Protein AF-A0A812SJ68-F1 (afdb_monomer_lite)

Foldseek 3Di:
DDPPPPQFAWDWDFLQRDDAQFWFADPNFIKGWHDKDQDDDDPPSPQKIKTWIAGQQQRDIDIDIDHRRHITGTTDWDKDKWFFADADPFWTWTADPVRDIDIDGLSNCPPVSVVDDGGFIWIFTDTPNDTRHIGGDPVSVVVVVVVVVVVVVVVVVVVVVVVVVVVVVVVVVVVVVVD

Sequence (179 aa):
MALGLRHFSSLRVASCDLQRGSVFLQKGIYCEVRSSKPAGHGRSADGAYEIRYRELRTRKAREMKMKETETLQVVECERVSMPVMYKDDTRLVLADSDYNEVEVAMEQLGEAGEVLQCGHTVSVLYHEGNLVKVVPPPQIADQLQQDFRKQRRAKLASRQKERKELREKRAHMAEEKGG

pLDDT: mean 88.62, std 12.07, range [34.38, 97.12]

Secondary structure (DSSP, 8-state):
---------EEEEESSS--TT-EEEETTEEEEEEEEEESSSGGG--SEEEEEEEETTT--EEEEEEETT-EEEEEPPEEEEEEEEEE-SSEEEEE-TT--EEEEEHHHHTHHHHH--TT-EEEEEEETTEEEEEE--HHHHHHHHHHHHHHHHHHHHHHHHHHHHHHHHHHHHHHTTT-

Structure (mmCIF, N/CA/C/O backbone):
data_AF-A0A812SJ68-F1
#
_entry.id   AF-A0A812SJ68-F1
#
loop_
_atom_site.group_PDB
_a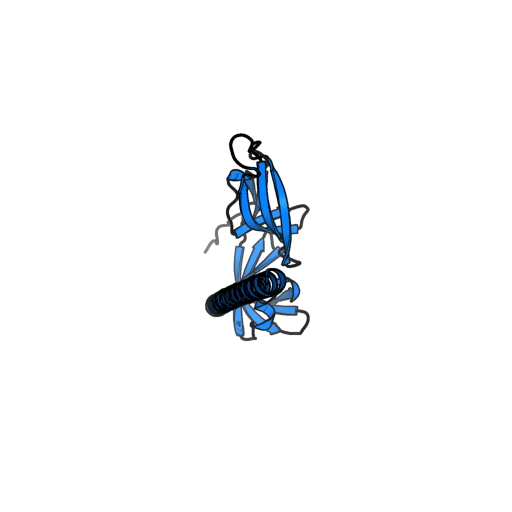tom_site.id
_atom_site.type_symbol
_atom_site.label_atom_id
_atom_site.label_alt_id
_atom_site.label_comp_id
_atom_site.label_asym_id
_atom_site.label_entity_id
_atom_site.label_seq_id
_atom_site.pdbx_PDB_ins_code
_atom_site.Cartn_x
_atom_site.Cartn_y
_atom_site.Cartn_z
_atom_site.occupancy
_atom_site.B_iso_or_equiv
_atom_site.auth_seq_id
_atom_site.auth_comp_id
_atom_site.auth_asym_id
_atom_site.auth_atom_id
_atom_site.pdbx_PDB_model_num
ATOM 1 N N . MET A 1 1 ? -10.066 -8.392 32.897 1.00 34.38 1 MET A N 1
ATOM 2 C CA . MET A 1 1 ? -8.707 -8.571 32.343 1.00 34.38 1 MET A CA 1
ATOM 3 C C . MET A 1 1 ? -8.285 -7.246 31.737 1.00 34.38 1 MET A C 1
ATOM 5 O O . MET A 1 1 ? -8.983 -6.767 30.856 1.00 34.38 1 MET A O 1
ATOM 9 N N . ALA A 1 2 ? -7.240 -6.606 32.261 1.00 38.19 2 ALA A N 1
ATOM 10 C CA . ALA A 1 2 ? -6.780 -5.313 31.761 1.00 38.19 2 ALA A CA 1
ATOM 11 C C . ALA A 1 2 ? -6.046 -5.516 30.427 1.00 38.19 2 ALA A C 1
ATOM 13 O O . ALA A 1 2 ? -4.917 -6.004 30.404 1.00 38.19 2 ALA A O 1
ATOM 14 N N . LEU A 1 3 ? -6.704 -5.178 29.315 1.00 44.47 3 LEU A N 1
ATOM 15 C CA . LEU A 1 3 ? -6.041 -4.955 28.033 1.00 44.47 3 LEU A CA 1
ATOM 16 C C . LEU A 1 3 ? -5.093 -3.772 28.240 1.00 44.47 3 LEU A C 1
ATOM 18 O O . LEU A 1 3 ? -5.531 -2.628 28.328 1.00 44.47 3 LEU A O 1
ATOM 22 N N . GLY A 1 4 ? -3.804 -4.059 28.433 1.00 42.88 4 GLY A N 1
ATOM 23 C CA . GLY A 1 4 ? -2.791 -3.021 28.579 1.00 42.88 4 GLY A CA 1
ATOM 24 C C . GLY A 1 4 ? -2.878 -2.069 27.391 1.00 42.88 4 GLY A C 1
ATOM 25 O O . GLY A 1 4 ? -2.802 -2.524 26.249 1.00 42.88 4 GLY A O 1
ATOM 26 N N . LEU A 1 5 ? -3.063 -0.773 27.666 1.00 41.84 5 LEU A N 1
ATOM 27 C CA . LEU A 1 5 ? -3.025 0.283 26.661 1.00 41.84 5 LEU A CA 1
ATOM 28 C C . LEU A 1 5 ? -1.649 0.266 25.991 1.00 41.84 5 LEU A C 1
ATOM 30 O O . LEU A 1 5 ? -0.699 0.901 26.456 1.00 41.84 5 LEU A O 1
ATOM 34 N N . ARG A 1 6 ? -1.533 -0.476 24.890 1.00 46.25 6 ARG A N 1
ATOM 35 C CA . ARG A 1 6 ? -0.440 -0.294 23.945 1.00 46.25 6 ARG A CA 1
ATOM 36 C C . ARG A 1 6 ? -0.715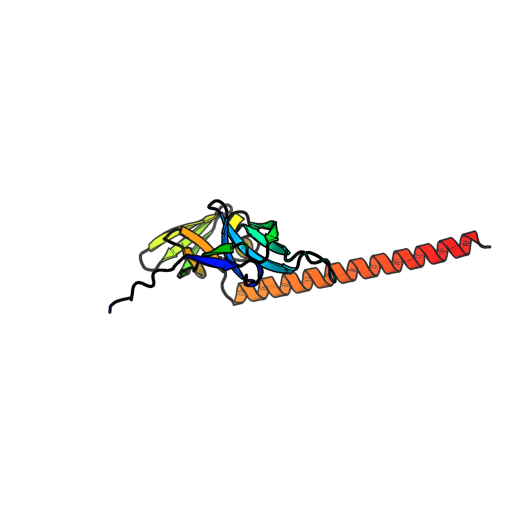 1.059 23.311 1.00 46.25 6 ARG A C 1
ATOM 38 O O . ARG A 1 6 ? -1.610 1.186 22.483 1.00 46.25 6 ARG A O 1
ATOM 45 N N . HIS A 1 7 ? -0.010 2.083 23.775 1.00 48.06 7 HIS A N 1
ATOM 46 C CA . HIS A 1 7 ? 0.016 3.363 23.090 1.00 48.06 7 HIS A CA 1
ATOM 47 C C . HIS A 1 7 ? 0.732 3.098 21.768 1.00 48.06 7 HIS A C 1
ATOM 49 O O . HIS A 1 7 ? 1.960 3.069 21.728 1.00 48.06 7 HIS A O 1
ATOM 55 N N . PHE A 1 8 ? -0.036 2.781 20.724 1.00 58.81 8 PHE A N 1
ATOM 56 C CA . PHE A 1 8 ? 0.486 2.669 19.371 1.00 58.81 8 PHE A CA 1
ATOM 57 C C . PHE A 1 8 ? 1.077 4.029 19.030 1.00 58.81 8 PHE A C 1
ATOM 59 O O . PHE A 1 8 ? 0.367 5.026 18.931 1.00 58.81 8 PHE A O 1
ATOM 66 N N . SER A 1 9 ? 2.403 4.070 19.005 1.00 72.69 9 SER A N 1
ATOM 67 C CA . SER A 1 9 ? 3.158 5.309 18.935 1.00 72.69 9 SER A CA 1
ATOM 68 C C . SER A 1 9 ? 3.671 5.510 17.522 1.00 72.69 9 SER A C 1
ATOM 70 O O . SER A 1 9 ? 4.010 4.563 16.811 1.00 72.69 9 SER A O 1
ATOM 72 N N . SER A 1 10 ? 3.739 6.766 17.103 1.00 82.88 10 SER A N 1
ATOM 73 C CA . SER A 1 10 ? 4.478 7.119 15.905 1.00 82.88 10 SER A CA 1
ATOM 74 C C . SER A 1 10 ? 5.966 7.251 16.241 1.00 82.88 10 SER A C 1
ATOM 76 O O . SER A 1 10 ? 6.329 8.016 17.138 1.00 82.88 10 SER A O 1
ATOM 78 N N . LEU A 1 11 ? 6.827 6.560 15.503 1.00 89.12 11 LEU A N 1
ATOM 79 C CA . LEU A 1 11 ? 8.277 6.588 15.663 1.00 89.12 11 LEU A CA 1
ATOM 80 C C . LEU A 1 11 ? 8.914 7.402 14.537 1.00 89.12 11 LEU A C 1
ATOM 82 O O . LEU A 1 11 ? 8.518 7.309 13.376 1.00 89.12 11 LEU A O 1
ATOM 86 N N . ARG A 1 12 ? 9.936 8.196 14.864 1.00 91.56 12 ARG A N 1
ATOM 87 C CA . ARG A 1 12 ? 10.765 8.849 13.844 1.00 91.56 12 ARG A CA 1
ATOM 88 C C . ARG A 1 12 ? 11.861 7.890 13.411 1.00 91.56 12 ARG A C 1
ATOM 90 O O . ARG A 1 12 ? 12.711 7.531 14.218 1.00 91.56 12 ARG A O 1
ATOM 97 N N . VAL A 1 13 ? 11.839 7.497 12.144 1.00 92.56 13 VAL A N 1
ATOM 98 C CA . VAL A 1 13 ? 12.798 6.553 11.560 1.00 92.56 13 VAL A CA 1
ATOM 99 C C . VAL A 1 13 ? 13.577 7.265 10.466 1.00 92.56 13 VAL A C 1
ATOM 101 O O . VAL A 1 13 ? 12.984 7.973 9.650 1.00 92.56 13 VAL A O 1
ATOM 104 N N . ALA A 1 14 ? 14.899 7.109 10.466 1.00 92.44 14 ALA A N 1
ATOM 105 C CA . ALA A 1 14 ? 15.767 7.669 9.438 1.00 92.44 14 ALA A CA 1
ATOM 106 C C . ALA A 1 14 ? 15.515 7.012 8.073 1.00 92.44 14 ALA A C 1
ATOM 108 O O . ALA A 1 14 ? 15.051 5.875 7.977 1.00 92.44 14 ALA A O 1
ATOM 109 N N . SER A 1 15 ? 15.832 7.726 6.996 1.00 89.12 15 SER A N 1
ATOM 110 C CA . SER A 1 15 ? 15.562 7.264 5.629 1.00 89.12 15 SER A CA 1
ATOM 111 C C . SER A 1 15 ? 16.334 5.989 5.259 1.00 89.12 15 SER A C 1
ATOM 113 O O . SER A 1 15 ? 15.837 5.175 4.474 1.00 89.12 15 SER A O 1
ATOM 115 N N . CYS A 1 16 ? 17.519 5.790 5.846 1.00 89.06 16 CYS A N 1
ATOM 116 C CA . CYS A 1 16 ? 18.318 4.570 5.701 1.00 89.06 16 CYS A CA 1
ATOM 117 C C . CYS A 1 16 ? 17.700 3.347 6.396 1.00 89.06 16 CYS A C 1
ATOM 119 O O . CYS A 1 16 ? 17.762 2.246 5.852 1.00 89.06 16 CYS A O 1
ATOM 121 N N . ASP A 1 17 ? 17.046 3.542 7.542 1.00 91.56 17 ASP A N 1
ATOM 122 C CA . ASP A 1 17 ? 16.466 2.468 8.363 1.00 91.56 17 ASP A CA 1
ATOM 123 C C . ASP A 1 17 ? 15.030 2.103 7.953 1.00 91.56 17 ASP A C 1
ATOM 125 O O . ASP A 1 17 ? 14.381 1.236 8.546 1.00 91.56 17 ASP A O 1
ATOM 129 N N . LEU A 1 18 ? 14.504 2.765 6.923 1.00 93.38 18 LEU A N 1
ATOM 130 C CA . LEU A 1 18 ? 13.131 2.603 6.479 1.00 93.38 18 LEU A CA 1
ATOM 131 C C . LEU A 1 18 ? 12.898 1.219 5.852 1.00 93.38 18 LEU A C 1
ATOM 133 O O . LEU A 1 18 ? 13.371 0.908 4.754 1.00 93.38 18 LEU A O 1
ATOM 137 N N . GLN A 1 19 ? 12.092 0.395 6.520 1.00 92.94 19 GLN A N 1
ATOM 138 C CA . GLN A 1 19 ? 11.788 -0.954 6.055 1.00 92.94 19 GLN A CA 1
ATOM 139 C C . GLN A 1 19 ? 10.643 -0.984 5.038 1.00 92.94 19 GLN A C 1
ATOM 141 O O . GLN A 1 19 ? 9.709 -0.180 5.041 1.00 92.94 19 GLN A O 1
ATOM 146 N N . ARG A 1 20 ? 10.691 -1.972 4.139 1.00 95.62 20 ARG A N 1
ATOM 147 C CA . ARG A 1 20 ? 9.590 -2.240 3.211 1.00 95.62 20 ARG A CA 1
ATOM 148 C C . ARG A 1 20 ? 8.359 -2.705 3.990 1.00 95.62 20 ARG A C 1
ATOM 150 O O . ARG A 1 20 ? 8.441 -3.643 4.770 1.00 95.62 20 ARG A O 1
ATOM 157 N N . GLY A 1 21 ? 7.204 -2.129 3.673 1.00 93.81 21 GLY A N 1
ATOM 158 C CA . GLY A 1 21 ? 5.933 -2.444 4.325 1.00 93.81 21 GLY A CA 1
ATOM 159 C C . GLY A 1 21 ? 5.632 -1.571 5.541 1.00 93.81 21 GLY A C 1
ATOM 160 O O . GLY A 1 21 ? 4.478 -1.543 5.961 1.00 93.81 21 GLY A O 1
ATOM 161 N N . SER A 1 22 ? 6.611 -0.814 6.052 1.00 94.62 22 SER A N 1
ATOM 162 C CA . SER A 1 22 ? 6.359 0.215 7.059 1.00 94.62 22 SER A CA 1
ATOM 163 C C . SER A 1 22 ? 5.349 1.232 6.530 1.00 94.62 22 SER A C 1
ATOM 165 O O . SER A 1 22 ? 5.393 1.621 5.355 1.00 94.62 22 SER A O 1
ATOM 167 N N . VAL A 1 23 ? 4.433 1.652 7.399 1.00 95.81 23 VAL A N 1
ATOM 168 C CA . VAL A 1 23 ? 3.488 2.729 7.114 1.00 95.81 23 VAL A CA 1
ATOM 169 C C . VAL A 1 23 ? 4.027 3.999 7.748 1.00 95.81 23 VAL A C 1
ATOM 171 O O . VAL A 1 23 ? 4.459 3.979 8.892 1.00 95.81 23 VAL A O 1
ATOM 174 N N . PHE A 1 24 ? 4.025 5.099 7.012 1.00 95.44 24 PHE A N 1
ATOM 175 C CA . PHE A 1 24 ? 4.433 6.403 7.516 1.00 95.44 24 PHE A CA 1
ATOM 176 C C . PHE A 1 24 ? 3.409 7.465 7.141 1.00 95.44 24 PHE A C 1
ATOM 178 O O . PHE A 1 24 ? 2.640 7.300 6.189 1.00 95.44 24 PHE A O 1
ATOM 185 N N . LEU A 1 25 ? 3.400 8.556 7.898 1.00 93.69 25 LEU A N 1
ATOM 186 C CA . LEU A 1 25 ? 2.528 9.694 7.662 1.00 93.69 25 LEU A CA 1
ATOM 187 C C . LEU A 1 25 ? 3.290 10.786 6.907 1.00 93.69 25 LEU A C 1
ATOM 189 O O . LEU A 1 25 ? 4.349 11.240 7.340 1.00 93.69 25 LEU A O 1
ATOM 193 N N . GLN A 1 26 ? 2.740 11.240 5.782 1.00 90.50 26 GLN A N 1
ATOM 194 C CA . GLN A 1 26 ? 3.299 12.343 5.006 1.00 90.50 26 GLN A CA 1
ATOM 195 C C . GLN A 1 26 ? 2.208 13.362 4.695 1.00 90.50 26 GLN A C 1
ATOM 197 O O . GLN A 1 26 ? 1.272 13.069 3.958 1.00 90.50 26 GLN A O 1
ATOM 2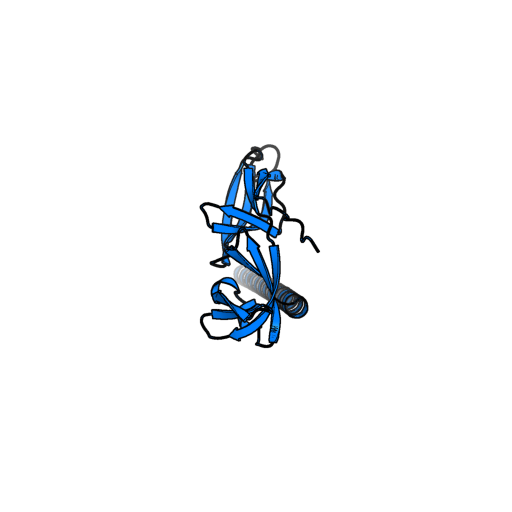02 N N . LYS A 1 27 ? 2.326 14.574 5.256 1.00 89.44 27 LYS A N 1
ATOM 203 C CA . LYS A 1 27 ? 1.329 15.655 5.096 1.00 89.44 27 LYS A CA 1
ATOM 204 C C . LYS A 1 27 ? -0.106 15.196 5.429 1.00 89.44 27 LYS A C 1
ATOM 206 O O . LYS A 1 27 ? -1.046 15.541 4.722 1.00 89.44 27 LYS A O 1
ATOM 211 N N . GLY A 1 28 ? -0.256 14.369 6.468 1.00 89.56 28 GLY A N 1
ATOM 212 C CA . GLY A 1 28 ? -1.547 13.806 6.887 1.00 89.56 28 GLY A CA 1
ATOM 213 C C . GLY A 1 28 ? -2.058 12.636 6.038 1.00 89.56 28 GLY A C 1
ATOM 214 O O . GLY A 1 28 ? -3.160 12.154 6.272 1.00 89.56 28 GLY A O 1
ATOM 215 N N . ILE A 1 29 ? -1.283 12.155 5.062 1.00 93.75 29 ILE A N 1
ATOM 216 C CA . ILE A 1 29 ? -1.647 11.012 4.218 1.00 93.75 29 ILE A CA 1
ATOM 217 C C . ILE A 1 29 ? -0.832 9.794 4.647 1.00 93.75 29 ILE A C 1
ATOM 219 O O . ILE A 1 29 ? 0.396 9.859 4.729 1.00 93.75 29 ILE A O 1
ATOM 223 N N . TYR A 1 30 ? -1.512 8.673 4.890 1.00 96.00 30 TYR A N 1
ATOM 224 C CA . TYR A 1 30 ? -0.853 7.399 5.163 1.00 96.00 30 TYR A CA 1
ATOM 225 C C . TYR A 1 30 ? -0.237 6.809 3.889 1.00 96.00 30 TYR A C 1
ATOM 227 O O . TYR A 1 30 ? -0.909 6.630 2.865 1.00 96.00 30 TYR A O 1
ATOM 235 N N . CYS A 1 31 ? 1.040 6.455 3.979 1.00 96.50 31 CYS A N 1
ATOM 236 C CA . CYS A 1 31 ? 1.850 5.936 2.888 1.00 96.50 31 CYS A CA 1
ATOM 237 C C . CYS A 1 31 ? 2.533 4.630 3.303 1.00 96.50 31 CYS A C 1
ATOM 239 O O . CYS A 1 31 ? 3.040 4.512 4.410 1.00 96.50 31 CYS A O 1
ATOM 241 N N . GLU A 1 32 ? 2.585 3.649 2.405 1.00 96.44 32 GLU A N 1
ATOM 242 C CA . GLU A 1 32 ? 3.277 2.373 2.624 1.00 96.44 32 GLU A CA 1
ATOM 243 C C . GLU A 1 32 ? 4.558 2.304 1.792 1.00 96.44 32 GLU A C 1
ATOM 245 O O . GLU A 1 32 ? 4.535 2.464 0.566 1.00 96.44 32 GLU A O 1
ATOM 250 N N . VAL A 1 33 ? 5.674 1.989 2.446 1.00 97.12 33 VAL A N 1
ATOM 251 C CA . VAL A 1 33 ? 6.986 1.862 1.806 1.00 97.12 33 VAL A CA 1
ATOM 252 C C . VAL A 1 33 ? 7.032 0.624 0.915 1.00 97.12 33 VAL A C 1
ATOM 254 O O . VAL A 1 33 ? 6.766 -0.500 1.346 1.00 97.12 33 VAL A O 1
ATOM 257 N N . ARG A 1 34 ? 7.422 0.804 -0.348 1.00 96.31 34 ARG A N 1
ATOM 258 C CA . ARG A 1 34 ? 7.596 -0.285 -1.325 1.00 96.31 34 ARG A CA 1
ATOM 259 C C . ARG A 1 34 ? 9.057 -0.662 -1.507 1.00 96.31 34 ARG A C 1
ATOM 261 O O . ARG A 1 34 ? 9.358 -1.852 -1.602 1.00 96.31 34 ARG A O 1
ATOM 268 N N . SER A 1 35 ? 9.945 0.322 -1.545 1.00 95.06 35 SER A N 1
ATOM 269 C CA . SER A 1 35 ? 11.392 0.112 -1.533 1.00 95.06 35 SER A CA 1
ATOM 270 C C . SER A 1 35 ? 12.111 1.375 -1.081 1.00 95.06 35 SER A C 1
ATOM 272 O O . SER A 1 35 ? 11.739 2.455 -1.528 1.00 95.06 35 SER A O 1
ATOM 274 N N . SER A 1 36 ? 13.171 1.217 -0.295 1.00 93.88 36 SER A N 1
ATOM 275 C CA . SER A 1 36 ? 14.174 2.253 -0.034 1.00 93.88 36 SER A CA 1
ATOM 276 C C . SER A 1 36 ? 15.50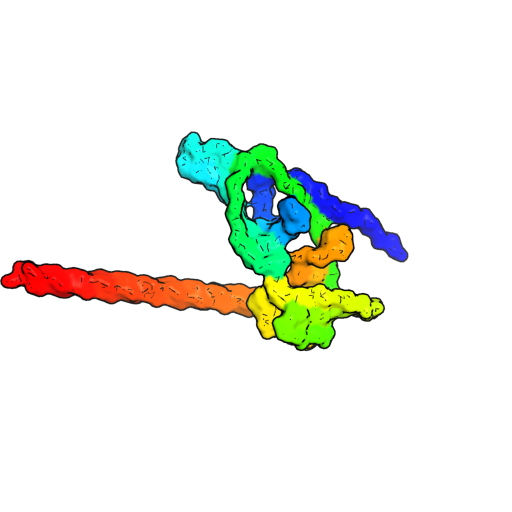1 1.794 -0.636 1.00 93.88 36 SER A C 1
ATOM 278 O O . SER A 1 36 ? 15.838 0.610 -0.538 1.00 93.88 36 SER A O 1
ATOM 280 N N . LYS A 1 37 ? 16.210 2.683 -1.336 1.00 91.94 37 LYS A N 1
ATOM 281 C CA . LYS A 1 37 ? 17.530 2.409 -1.923 1.00 91.94 37 LYS A CA 1
ATOM 282 C C . LYS A 1 37 ? 18.396 3.664 -1.875 1.00 91.94 37 LYS A C 1
ATOM 284 O O . LYS A 1 37 ? 17.844 4.743 -2.060 1.00 91.94 37 LYS A O 1
ATOM 289 N N . PRO A 1 38 ? 19.725 3.552 -1.727 1.00 90.12 38 PRO A N 1
ATOM 290 C CA . PRO A 1 38 ? 20.614 4.694 -1.902 1.00 90.12 38 PRO A CA 1
ATOM 291 C C . PRO A 1 38 ? 20.422 5.334 -3.285 1.00 90.12 38 PRO A C 1
ATOM 293 O O . PRO A 1 38 ? 20.355 4.640 -4.303 1.00 90.12 38 PRO A O 1
ATOM 296 N N . ALA A 1 39 ? 20.308 6.656 -3.319 1.00 86.38 39 ALA A N 1
ATOM 297 C CA . ALA A 1 39 ? 20.204 7.448 -4.531 1.00 86.38 39 ALA A CA 1
ATOM 298 C C . ALA A 1 39 ? 21.617 7.729 -5.064 1.00 86.38 39 ALA A C 1
ATOM 300 O O . ALA A 1 39 ? 22.379 8.485 -4.469 1.00 86.38 39 ALA A O 1
ATOM 301 N N . GLY A 1 40 ? 21.963 7.115 -6.198 1.00 80.19 40 GLY A N 1
ATOM 302 C CA . GLY A 1 40 ? 23.264 7.284 -6.853 1.00 80.19 40 GLY A CA 1
ATOM 303 C C . GLY A 1 40 ? 24.009 5.966 -7.063 1.00 80.19 40 GLY A C 1
ATOM 304 O O . GLY A 1 40 ? 23.555 4.902 -6.651 1.00 80.19 40 GLY A O 1
ATOM 305 N N . HIS A 1 41 ? 25.148 6.035 -7.755 1.00 71.31 41 HIS A N 1
ATOM 306 C CA . HIS A 1 41 ? 26.035 4.895 -8.001 1.00 71.31 41 HIS A CA 1
ATOM 307 C C . HIS A 1 41 ? 27.483 5.286 -7.670 1.00 71.31 41 HIS A C 1
ATOM 309 O O . HIS A 1 41 ? 27.931 6.379 -8.013 1.00 71.31 41 HIS A O 1
ATOM 315 N N . GLY A 1 42 ? 28.232 4.377 -7.041 1.00 71.50 42 GLY A N 1
ATOM 316 C CA . GLY A 1 42 ? 29.655 4.566 -6.739 1.00 71.50 42 GLY A CA 1
ATOM 317 C C . GLY A 1 42 ? 29.926 5.531 -5.577 1.00 71.50 42 GLY A C 1
ATOM 318 O O . GLY A 1 42 ? 29.130 5.645 -4.652 1.00 71.50 42 GLY A O 1
ATOM 319 N N . ARG A 1 43 ? 31.072 6.222 -5.621 1.00 67.75 43 ARG A N 1
ATOM 320 C CA . ARG A 1 43 ? 31.524 7.169 -4.577 1.00 67.75 43 ARG A CA 1
ATOM 321 C C . ARG A 1 43 ? 30.725 8.485 -4.525 1.00 67.75 43 ARG A C 1
ATOM 323 O O . ARG A 1 43 ? 30.999 9.306 -3.663 1.00 67.75 43 ARG A O 1
ATOM 330 N N . SER A 1 44 ? 29.765 8.675 -5.431 1.00 61.62 44 SER A N 1
ATOM 331 C CA . SER A 1 44 ? 28.921 9.876 -5.551 1.00 61.62 44 SER A CA 1
ATOM 332 C C . SER A 1 44 ? 27.503 9.677 -5.004 1.00 61.62 44 SER A C 1
ATOM 334 O O . SER A 1 44 ? 26.598 10.434 -5.341 1.00 61.62 44 SER A O 1
ATOM 336 N N . ALA A 1 45 ? 27.261 8.624 -4.217 1.00 64.81 45 ALA A N 1
ATOM 337 C CA . ALA A 1 45 ? 26.036 8.545 -3.432 1.00 64.81 45 ALA A CA 1
ATOM 338 C C . ALA A 1 45 ? 26.148 9.583 -2.304 1.00 64.81 45 ALA A C 1
ATOM 340 O O . ALA A 1 45 ? 26.808 9.324 -1.303 1.00 64.81 45 ALA A O 1
ATOM 341 N N . ASP A 1 46 ? 25.543 10.759 -2.490 1.00 68.50 46 ASP A N 1
ATOM 342 C CA . ASP A 1 46 ? 25.589 11.917 -1.574 1.00 68.50 46 ASP A CA 1
ATOM 343 C C . ASP A 1 46 ? 24.835 11.678 -0.243 1.00 68.50 46 ASP A C 1
ATOM 345 O O . ASP A 1 46 ? 24.153 12.564 0.274 1.00 68.50 46 ASP A O 1
ATOM 349 N N . GLY A 1 47 ? 24.878 10.454 0.296 1.00 78.94 47 GLY A N 1
ATOM 350 C CA . GLY A 1 47 ? 24.106 10.059 1.474 1.00 78.94 47 GLY A CA 1
ATOM 351 C C . GLY A 1 47 ? 22.607 10.286 1.274 1.00 78.94 47 GLY A C 1
ATOM 352 O O . GLY A 1 47 ? 21.911 10.671 2.205 1.00 78.94 47 GLY A O 1
ATOM 353 N N . ALA A 1 48 ? 22.099 10.145 0.048 1.00 88.94 48 ALA A N 1
ATOM 354 C CA . ALA A 1 48 ? 20.684 10.303 -0.268 1.00 88.94 48 ALA A CA 1
ATOM 355 C C . ALA A 1 48 ? 20.036 8.936 -0.512 1.00 88.94 48 ALA A C 1
ATOM 357 O O . ALA A 1 48 ? 20.696 8.001 -0.959 1.00 88.94 48 ALA A O 1
ATOM 358 N N . TYR A 1 49 ? 18.734 8.826 -0.257 1.00 92.25 49 TYR A N 1
ATOM 359 C CA . TYR A 1 49 ? 17.923 7.631 -0.478 1.00 92.25 49 TYR A CA 1
ATOM 360 C C . TYR A 1 49 ? 16.723 7.957 -1.369 1.00 92.25 49 TYR A C 1
ATOM 362 O O . TYR A 1 49 ? 16.037 8.959 -1.181 1.00 92.25 49 TYR A O 1
ATOM 370 N N . GLU A 1 50 ? 16.465 7.094 -2.348 1.00 93.88 50 GLU A N 1
ATOM 371 C CA . GLU A 1 50 ? 15.254 7.069 -3.160 1.00 93.88 50 GLU A CA 1
ATOM 372 C C . GLU A 1 50 ? 14.246 6.113 -2.513 1.00 93.88 50 GLU A C 1
ATOM 374 O O . GLU A 1 50 ? 14.438 4.891 -2.467 1.00 93.88 50 GLU A O 1
ATOM 379 N N . ILE A 1 51 ? 13.151 6.680 -2.016 1.00 95.50 51 ILE A N 1
ATOM 380 C CA . ILE A 1 51 ? 12.066 5.945 -1.376 1.00 95.50 51 ILE A CA 1
ATOM 381 C C . ILE A 1 51 ? 10.891 5.896 -2.344 1.00 95.50 51 ILE A C 1
ATOM 383 O O . ILE A 1 51 ? 10.286 6.914 -2.682 1.00 95.50 51 ILE A O 1
ATOM 387 N N . ARG A 1 52 ? 10.524 4.682 -2.749 1.00 96.75 52 ARG A N 1
ATOM 388 C CA . ARG A 1 52 ? 9.289 4.403 -3.485 1.00 96.75 52 ARG A CA 1
ATOM 389 C C . ARG A 1 52 ? 8.239 3.930 -2.507 1.00 96.75 52 ARG A C 1
ATOM 391 O O . ARG A 1 52 ? 8.465 2.982 -1.752 1.00 96.75 52 ARG A O 1
ATOM 398 N N . TYR A 1 53 ? 7.073 4.547 -2.557 1.00 96.94 53 TYR A N 1
ATOM 399 C CA . TYR A 1 53 ? 5.970 4.270 -1.651 1.00 96.94 53 TYR A CA 1
ATOM 400 C C . TYR A 1 53 ? 4.639 4.304 -2.397 1.00 96.94 53 TYR A C 1
ATOM 402 O O . TYR A 1 53 ? 4.561 4.624 -3.586 1.00 96.94 53 TYR A O 1
ATOM 410 N N . ARG A 1 54 ? 3.578 3.899 -1.707 1.00 96.12 54 ARG A N 1
ATOM 411 C CA . ARG A 1 54 ? 2.211 3.926 -2.217 1.00 96.12 54 ARG A CA 1
ATOM 412 C C . ARG A 1 54 ? 1.335 4.675 -1.227 1.00 96.12 54 ARG A C 1
ATOM 414 O O . ARG A 1 54 ? 1.309 4.307 -0.057 1.00 96.12 54 ARG A O 1
ATOM 421 N N . GLU A 1 55 ? 0.607 5.678 -1.697 1.00 95.75 55 GLU A N 1
ATOM 422 C CA . GLU A 1 55 ? -0.456 6.306 -0.907 1.00 95.75 55 GLU A CA 1
ATOM 423 C C . GLU A 1 55 ? -1.524 5.249 -0.602 1.00 95.75 55 GLU A C 1
ATOM 425 O O . GLU A 1 55 ? -1.973 4.549 -1.512 1.00 95.75 55 GLU A O 1
ATOM 430 N N . LEU A 1 56 ? -1.927 5.089 0.657 1.00 94.50 56 LEU A N 1
ATOM 431 C CA . LEU A 1 56 ? -2.846 4.011 1.026 1.00 94.50 56 LEU A CA 1
ATOM 432 C C . LEU A 1 56 ? -4.286 4.298 0.602 1.00 94.50 56 LEU A C 1
ATOM 434 O O . LEU A 1 56 ? -4.934 3.391 0.093 1.00 94.50 56 LEU A O 1
ATOM 438 N N . ARG A 1 57 ? -4.735 5.555 0.700 1.00 90.94 57 ARG A N 1
ATOM 439 C CA . ARG A 1 57 ? -6.087 5.981 0.299 1.00 90.94 57 ARG A CA 1
ATOM 440 C C . ARG A 1 57 ? -6.334 5.840 -1.205 1.00 90.94 57 ARG A C 1
ATOM 442 O O . ARG A 1 57 ? -7.297 5.216 -1.616 1.00 90.94 57 ARG A O 1
ATOM 449 N N . THR A 1 58 ? -5.450 6.417 -2.022 1.00 91.44 58 THR A N 1
ATOM 450 C CA . THR A 1 58 ? -5.611 6.492 -3.491 1.00 91.44 58 THR A CA 1
ATOM 451 C C . THR A 1 58 ? -4.903 5.366 -4.230 1.00 91.44 58 THR A C 1
ATOM 453 O O . THR A 1 58 ? -5.018 5.243 -5.449 1.00 91.44 58 THR A O 1
ATOM 456 N N . ARG A 1 59 ? -4.067 4.598 -3.520 1.00 91.31 59 ARG A N 1
ATOM 457 C CA . ARG A 1 59 ? -3.258 3.512 -4.074 1.00 91.31 59 ARG A CA 1
ATOM 458 C C . ARG A 1 59 ? -2.263 3.963 -5.155 1.00 91.31 59 ARG A C 1
ATOM 460 O O . ARG A 1 59 ? -1.670 3.101 -5.811 1.00 91.31 59 ARG A O 1
ATOM 467 N N . LYS A 1 60 ? -2.004 5.267 -5.298 1.00 93.69 60 LYS A N 1
ATOM 468 C CA . LYS A 1 60 ? -1.041 5.825 -6.258 1.00 93.69 60 LYS A CA 1
ATOM 469 C C . LYS A 1 60 ? 0.393 5.553 -5.813 1.00 93.69 60 LYS A C 1
ATOM 471 O O . LYS A 1 60 ? 0.745 5.742 -4.650 1.00 93.69 60 LYS A O 1
ATOM 476 N N . ALA A 1 61 ? 1.222 5.095 -6.750 1.00 95.56 61 ALA A N 1
ATOM 477 C CA . ALA A 1 61 ? 2.654 4.943 -6.527 1.00 95.56 61 ALA A CA 1
ATOM 478 C C . ALA A 1 61 ? 3.340 6.311 -6.610 1.00 95.56 61 ALA A C 1
ATOM 480 O O . ALA A 1 61 ? 3.047 7.110 -7.502 1.00 95.56 61 ALA A O 1
ATOM 481 N N . ARG A 1 62 ? 4.254 6.565 -5.680 1.00 96.06 62 ARG A N 1
ATOM 482 C CA . ARG A 1 62 ? 5.017 7.804 -5.562 1.00 96.06 62 ARG A CA 1
ATOM 483 C C . ARG A 1 62 ? 6.474 7.493 -5.263 1.00 96.06 62 ARG A C 1
ATOM 485 O O . ARG A 1 62 ? 6.824 6.395 -4.825 1.00 96.06 62 ARG A O 1
ATOM 492 N N . GLU A 1 63 ? 7.307 8.489 -5.497 1.00 95.31 63 GLU A N 1
ATOM 493 C CA . GLU A 1 63 ? 8.734 8.440 -5.241 1.00 95.31 63 GLU A CA 1
ATOM 494 C C . GLU A 1 63 ? 9.163 9.759 -4.606 1.00 95.31 63 GLU A C 1
ATOM 496 O O . GLU A 1 63 ? 8.629 10.819 -4.940 1.00 95.31 63 GLU A O 1
ATOM 501 N N . MET A 1 64 ? 10.102 9.688 -3.671 1.00 94.06 64 MET A N 1
ATOM 502 C CA . MET A 1 64 ? 10.761 10.859 -3.109 1.00 94.06 64 MET A CA 1
ATOM 503 C C . MET A 1 64 ? 12.230 10.560 -2.841 1.00 94.06 64 MET A C 1
ATOM 505 O O . MET A 1 64 ? 12.607 9.413 -2.601 1.00 94.06 64 MET A O 1
ATOM 509 N N . LYS A 1 65 ? 13.046 11.610 -2.871 1.00 92.94 65 LYS A N 1
ATOM 510 C CA . LYS A 1 65 ? 14.448 11.557 -2.469 1.00 92.94 65 LYS A CA 1
ATOM 511 C C . LYS A 1 65 ? 14.590 12.242 -1.122 1.00 92.94 65 LYS A C 1
ATOM 513 O O . LYS A 1 65 ? 14.051 13.331 -0.948 1.00 92.94 65 LYS A O 1
ATOM 518 N N . MET A 1 66 ? 15.303 11.605 -0.208 1.00 92.50 66 MET A N 1
ATOM 519 C CA . MET A 1 66 ? 15.557 12.113 1.138 1.00 92.50 66 MET A CA 1
ATOM 520 C C . MET A 1 66 ? 17.036 11.988 1.468 1.00 92.50 66 MET A C 1
ATOM 522 O O . MET A 1 66 ? 17.735 11.157 0.886 1.00 92.50 66 MET A O 1
ATOM 526 N N . LYS A 1 67 ? 17.522 12.813 2.394 1.00 91.62 67 LYS A N 1
ATOM 527 C CA . LYS A 1 67 ? 18.869 12.622 2.952 1.00 91.62 67 LYS A CA 1
ATOM 528 C C . LYS A 1 67 ? 18.855 11.453 3.938 1.00 91.62 67 LYS A C 1
ATOM 530 O O . LYS A 1 67 ? 17.837 11.167 4.551 1.00 91.62 67 LYS A O 1
ATOM 535 N N . GLU A 1 68 ? 19.990 10.798 4.125 1.00 88.25 68 GLU A N 1
ATOM 536 C CA . GLU A 1 68 ? 20.145 9.621 4.987 1.00 88.25 68 GLU A CA 1
ATOM 537 C C . GLU A 1 68 ? 19.694 9.884 6.427 1.00 88.25 68 GLU A C 1
ATOM 539 O O . GLU A 1 68 ? 18.957 9.087 7.001 1.00 88.25 68 GLU A O 1
ATOM 544 N N . THR A 1 69 ? 20.051 11.047 6.971 1.00 88.12 69 THR A N 1
ATOM 545 C CA . THR A 1 69 ? 19.686 11.473 8.330 1.00 88.12 69 THR A CA 1
ATOM 546 C C . THR A 1 69 ? 18.283 12.068 8.436 1.00 88.12 69 THR A C 1
ATOM 548 O O . THR A 1 69 ? 17.819 12.368 9.537 1.00 88.12 69 THR A O 1
ATOM 551 N N . GLU A 1 70 ? 17.590 12.269 7.314 1.00 92.44 70 GLU A N 1
ATOM 552 C CA . GLU A 1 70 ? 16.233 12.801 7.312 1.00 92.44 70 GLU A CA 1
ATOM 553 C C . GLU A 1 70 ? 15.261 11.724 7.799 1.00 92.44 70 GLU A C 1
ATOM 555 O O . GLU A 1 70 ? 15.345 10.563 7.388 1.00 92.44 70 GLU A O 1
ATOM 560 N N . THR A 1 71 ? 14.348 12.103 8.694 1.00 93.19 71 THR A N 1
ATOM 561 C CA . THR A 1 71 ? 13.453 11.160 9.376 1.00 93.19 71 THR A CA 1
ATOM 562 C C . THR A 1 71 ? 12.017 11.273 8.883 1.00 93.19 71 THR A C 1
ATOM 564 O O . THR A 1 71 ? 11.532 12.356 8.557 1.00 93.19 71 THR A O 1
ATOM 567 N N . LEU A 1 72 ? 11.320 10.138 8.865 1.00 93.38 72 LEU A N 1
ATOM 568 C CA . LEU A 1 72 ? 9.889 10.030 8.602 1.00 93.38 72 LEU A CA 1
ATOM 569 C C . LEU A 1 72 ? 9.161 9.547 9.851 1.00 93.38 72 LEU A C 1
ATOM 571 O O . LEU A 1 72 ? 9.694 8.762 10.633 1.00 93.38 72 LEU A O 1
ATOM 575 N N . GLN A 1 73 ? 7.917 9.993 10.010 1.00 94.00 73 GLN A N 1
ATOM 576 C CA . GLN A 1 73 ? 7.032 9.525 11.068 1.00 94.00 73 GLN A CA 1
ATOM 577 C C . GLN A 1 73 ? 6.398 8.196 10.646 1.00 94.00 73 GLN A C 1
ATOM 579 O O . GLN A 1 73 ? 5.377 8.173 9.957 1.00 94.00 73 GLN A O 1
ATOM 584 N N . VAL A 1 74 ? 7.035 7.092 11.023 1.00 94.94 74 VAL A N 1
ATOM 585 C CA . VAL A 1 74 ? 6.509 5.735 10.863 1.00 94.94 74 VAL A CA 1
ATOM 586 C C . VAL A 1 74 ? 5.450 5.502 11.932 1.00 94.94 74 VAL A C 1
ATOM 588 O O . VAL A 1 74 ? 5.646 5.845 13.093 1.00 94.94 74 VAL A O 1
ATOM 591 N N . VAL A 1 75 ? 4.315 4.945 11.535 1.00 94.31 75 VAL A N 1
ATOM 592 C CA . VAL A 1 75 ? 3.184 4.680 12.420 1.00 94.31 75 VAL A CA 1
ATOM 593 C C . VAL A 1 75 ? 3.044 3.185 12.653 1.00 94.31 75 VAL A C 1
ATOM 595 O O . VAL A 1 75 ? 3.155 2.381 11.723 1.00 94.31 75 VAL A O 1
ATOM 598 N N . GLU A 1 76 ? 2.784 2.809 13.898 1.00 91.44 76 GLU A N 1
ATOM 599 C CA . GLU A 1 76 ? 2.402 1.447 14.243 1.00 91.44 76 GLU A CA 1
ATOM 600 C C . GLU A 1 76 ? 0.882 1.321 14.177 1.00 91.44 76 GLU A C 1
ATOM 602 O O . GLU A 1 76 ? 0.158 2.113 14.775 1.00 91.44 76 GLU A O 1
ATOM 607 N N . CYS A 1 77 ? 0.387 0.337 13.427 1.00 92.38 77 CYS A N 1
ATOM 608 C CA . CYS A 1 77 ? -1.048 0.140 13.271 1.00 92.38 77 CYS A CA 1
ATOM 609 C C . CYS A 1 77 ? -1.563 -0.996 14.153 1.00 92.38 77 CYS A C 1
ATOM 611 O O . CYS A 1 77 ? -0.979 -2.082 14.192 1.00 92.38 77 CYS A O 1
ATOM 613 N N . GLU A 1 78 ? -2.721 -0.776 14.760 1.00 91.88 78 GLU A N 1
ATOM 614 C CA . GLU A 1 78 ? -3.526 -1.822 15.372 1.00 91.88 78 GLU A CA 1
ATOM 615 C C . GLU A 1 78 ? -4.200 -2.660 14.286 1.00 91.88 78 GLU A C 1
ATOM 617 O O . GLU A 1 78 ? -4.683 -2.123 13.291 1.00 91.88 78 GLU A O 1
ATOM 622 N N . ARG A 1 79 ? -4.239 -3.983 14.460 1.00 92.94 79 ARG A N 1
ATOM 623 C CA . ARG A 1 79 ? -4.857 -4.903 13.503 1.00 92.94 79 ARG A CA 1
ATOM 624 C C . ARG A 1 79 ? -6.100 -5.539 14.104 1.00 92.94 79 ARG A C 1
ATOM 626 O O . ARG A 1 79 ? -5.992 -6.328 15.036 1.00 92.94 79 ARG A O 1
ATOM 633 N N . VAL A 1 80 ? -7.246 -5.278 13.488 1.00 93.44 80 VAL A N 1
ATOM 634 C CA . VAL A 1 80 ? -8.544 -5.843 13.873 1.00 93.44 80 VAL A CA 1
ATOM 635 C C . VAL A 1 80 ? -9.069 -6.702 12.731 1.00 93.44 80 VAL A C 1
ATOM 637 O O . VAL A 1 80 ? -8.957 -6.323 11.568 1.00 93.44 80 VAL A O 1
ATOM 640 N N . SER A 1 81 ? -9.603 -7.885 13.030 1.00 94.38 81 SER A N 1
ATOM 641 C CA . SER A 1 81 ? -10.187 -8.763 12.007 1.00 94.38 81 SER A CA 1
ATOM 642 C C . SER A 1 81 ? -11.698 -8.594 11.980 1.00 94.38 81 SER A C 1
ATOM 644 O O . SER A 1 81 ? -12.330 -8.683 13.027 1.00 94.38 81 SER A O 1
ATOM 646 N N . MET A 1 82 ? -12.263 -8.350 10.799 1.00 94.81 82 MET A N 1
ATOM 647 C CA . MET A 1 82 ? -13.689 -8.077 10.610 1.00 94.81 82 MET A CA 1
ATOM 648 C C . MET A 1 82 ? -14.211 -8.835 9.379 1.00 94.81 82 MET A C 1
ATOM 650 O O . MET A 1 82 ? -13.519 -8.872 8.353 1.00 94.81 82 MET A O 1
ATOM 654 N N . PRO A 1 83 ? -15.392 -9.473 9.444 1.00 95.38 83 PRO A N 1
ATOM 655 C CA . PRO A 1 83 ? -16.057 -10.016 8.267 1.00 95.38 83 PRO A CA 1
ATOM 656 C C . PRO A 1 83 ? -16.540 -8.913 7.317 1.00 95.38 83 PRO A C 1
ATOM 658 O O . PRO A 1 83 ? -16.965 -7.835 7.731 1.00 95.38 83 PRO A O 1
ATOM 661 N N . VAL A 1 84 ? -16.508 -9.217 6.021 1.00 95.31 84 VAL A N 1
ATOM 662 C CA . VAL A 1 84 ? -17.204 -8.442 4.993 1.00 95.31 84 VAL A CA 1
ATOM 663 C C . VAL A 1 84 ? -18.695 -8.729 5.094 1.00 95.31 84 VAL A C 1
ATOM 665 O O . VAL A 1 84 ? -19.119 -9.863 4.866 1.00 95.31 84 VAL A O 1
ATOM 668 N N . MET A 1 85 ? -19.480 -7.697 5.386 1.00 94.44 85 MET A N 1
ATOM 669 C CA . MET A 1 85 ? -20.937 -7.795 5.479 1.00 94.44 85 MET A CA 1
ATOM 670 C C . MET A 1 85 ? -21.581 -7.572 4.119 1.00 94.44 85 MET A C 1
ATOM 672 O O . MET A 1 85 ? -22.407 -8.365 3.670 1.00 94.44 85 MET A O 1
ATOM 676 N N . TYR A 1 86 ? -21.167 -6.501 3.448 1.00 92.19 86 TYR A N 1
ATOM 677 C CA . TYR A 1 86 ? -21.766 -6.064 2.200 1.00 92.19 86 TYR A CA 1
ATOM 678 C C . TYR A 1 86 ? -20.723 -5.426 1.281 1.00 92.19 86 TYR A C 1
ATOM 680 O O . TYR A 1 86 ? -19.711 -4.886 1.732 1.00 92.19 86 TYR A O 1
ATOM 688 N N . LYS A 1 87 ? -20.969 -5.504 -0.026 1.00 93.12 87 LYS A N 1
ATOM 689 C CA . LYS A 1 87 ? -20.113 -4.952 -1.073 1.00 93.12 87 LYS A CA 1
ATOM 690 C C . LYS A 1 87 ? -20.989 -4.360 -2.168 1.00 93.12 87 LYS A C 1
ATOM 692 O O . LYS A 1 87 ? -21.858 -5.056 -2.687 1.00 93.12 87 LYS A O 1
ATOM 697 N N . ASP A 1 88 ? -20.699 -3.123 -2.543 1.00 91.00 88 ASP A N 1
ATOM 698 C CA . ASP A 1 88 ? -21.233 -2.481 -3.741 1.00 91.00 88 ASP A CA 1
ATOM 699 C C . ASP A 1 88 ? -20.093 -2.021 -4.672 1.00 91.00 88 ASP A C 1
ATOM 701 O O . ASP A 1 88 ? -18.917 -2.324 -4.442 1.00 91.00 88 ASP A O 1
ATOM 705 N N . ASP A 1 89 ? -20.436 -1.321 -5.756 1.00 88.81 89 ASP A N 1
ATOM 706 C CA . ASP A 1 89 ? -19.466 -0.846 -6.752 1.00 88.81 89 ASP A CA 1
ATOM 707 C C . ASP A 1 89 ? -18.521 0.246 -6.211 1.00 88.81 89 ASP A C 1
ATOM 709 O O . ASP A 1 89 ? -17.445 0.480 -6.763 1.00 88.81 89 ASP A O 1
ATOM 713 N N . THR A 1 90 ? -18.903 0.922 -5.127 1.00 90.12 90 THR A N 1
ATOM 714 C CA . THR A 1 90 ? -18.214 2.102 -4.583 1.00 90.12 90 THR A CA 1
ATOM 715 C C . THR A 1 90 ? -17.509 1.838 -3.254 1.00 90.12 90 THR A C 1
ATOM 717 O O . THR A 1 90 ? -16.448 2.418 -2.989 1.00 90.12 90 THR A O 1
ATOM 720 N N . ARG A 1 91 ? -18.046 0.940 -2.424 1.00 92.69 91 ARG A N 1
ATOM 721 C CA . ARG A 1 91 ? -17.599 0.679 -1.056 1.00 92.69 91 ARG A CA 1
ATOM 722 C C . ARG A 1 91 ? -17.819 -0.770 -0.613 1.00 92.69 91 ARG A C 1
ATOM 724 O O . ARG A 1 91 ? -18.660 -1.513 -1.115 1.00 92.69 91 ARG A O 1
ATOM 731 N N . LEU A 1 92 ? -17.036 -1.142 0.389 1.00 94.00 92 LEU A N 1
ATOM 732 C CA . LEU A 1 92 ? -17.095 -2.389 1.135 1.00 94.00 92 LEU A CA 1
ATOM 733 C C . LEU A 1 92 ? -17.491 -2.061 2.576 1.00 94.00 92 LEU A C 1
ATOM 735 O O . LEU A 1 92 ? -16.847 -1.222 3.204 1.00 94.00 92 LEU A O 1
ATOM 739 N N . VAL A 1 93 ? -18.517 -2.724 3.101 1.00 95.06 93 VAL A N 1
ATOM 740 C CA . VAL A 1 93 ? -18.971 -2.557 4.487 1.00 95.06 93 VAL A CA 1
ATOM 741 C C . VAL A 1 93 ? -18.500 -3.747 5.310 1.00 95.06 93 VAL A C 1
ATOM 743 O O . VAL A 1 93 ? -18.766 -4.909 4.982 1.00 95.06 93 VAL A O 1
ATOM 746 N N . LEU A 1 94 ? -17.779 -3.440 6.380 1.00 94.94 94 LEU A N 1
ATOM 747 C CA . LEU A 1 94 ? -17.302 -4.381 7.384 1.00 94.94 94 LEU A CA 1
ATOM 748 C C . LEU A 1 94 ? -18.056 -4.121 8.684 1.00 94.94 94 LEU A C 1
ATOM 750 O O . LEU A 1 94 ? -18.446 -2.985 8.937 1.00 94.94 94 LEU A O 1
ATOM 754 N N . ALA A 1 95 ? -18.220 -5.142 9.515 1.00 93.06 95 ALA A N 1
ATOM 755 C CA . ALA A 1 95 ? -18.729 -4.960 10.869 1.00 93.06 95 ALA A CA 1
ATOM 756 C C . ALA A 1 95 ? -17.879 -5.751 11.857 1.00 93.06 95 ALA A C 1
ATOM 758 O O . ALA A 1 95 ? -17.395 -6.839 11.532 1.00 93.06 95 ALA A O 1
ATOM 759 N N . ASP A 1 96 ? -17.674 -5.199 13.047 1.00 89.62 96 ASP A N 1
ATOM 760 C CA . ASP A 1 96 ? -17.074 -5.927 14.161 1.00 89.62 96 ASP A CA 1
ATOM 761 C C . ASP A 1 96 ? -18.111 -6.795 14.903 1.00 89.62 96 ASP A C 1
ATOM 763 O O . ASP A 1 96 ? -19.261 -6.933 14.481 1.00 89.62 96 ASP A O 1
ATOM 767 N N . SER A 1 97 ? -17.697 -7.430 16.003 1.00 88.12 97 SER A N 1
ATOM 768 C CA . SER A 1 97 ? -18.586 -8.254 16.833 1.00 88.12 97 SER A CA 1
ATOM 769 C C . SER A 1 97 ? -19.694 -7.464 17.527 1.00 88.12 97 SER A C 1
ATOM 771 O O . SER A 1 97 ? -20.711 -8.051 17.893 1.00 88.12 97 SER A O 1
ATOM 773 N N . ASP A 1 98 ? -19.493 -6.160 17.704 1.00 90.06 98 ASP A N 1
ATOM 774 C CA . ASP A 1 98 ? -20.435 -5.247 18.346 1.00 90.06 98 ASP A CA 1
ATOM 775 C C . ASP A 1 98 ? -21.342 -4.558 17.309 1.00 90.06 98 ASP A C 1
ATOM 777 O O . ASP A 1 98 ? -22.116 -3.667 17.654 1.00 90.06 98 ASP A O 1
ATOM 781 N N . TYR A 1 99 ? -21.283 -5.003 16.046 1.00 86.62 99 TYR A N 1
ATOM 782 C CA . TYR A 1 99 ? -22.008 -4.453 14.901 1.00 86.62 99 TYR A CA 1
ATOM 783 C C . TYR A 1 99 ? -21.672 -2.986 14.596 1.00 86.62 99 TYR A C 1
ATOM 785 O O . TYR A 1 99 ? -22.466 -2.286 13.966 1.00 86.62 99 TYR A O 1
ATOM 793 N N . ASN A 1 100 ? -20.483 -2.514 14.983 1.00 89.88 100 ASN A N 1
ATOM 794 C CA . ASN A 1 100 ? -19.987 -1.224 14.522 1.00 89.88 100 ASN A CA 1
ATOM 795 C C . ASN A 1 100 ? -19.572 -1.349 13.057 1.00 89.88 100 ASN A C 1
ATOM 797 O O . ASN A 1 100 ? -18.646 -2.091 12.710 1.00 89.88 100 ASN A O 1
ATOM 801 N N . GLU A 1 101 ? -20.269 -0.614 12.198 1.00 92.88 101 GLU A N 1
ATOM 802 C CA . GLU A 1 101 ? -20.030 -0.636 10.763 1.00 92.88 101 GLU A CA 1
ATOM 803 C C . GLU A 1 101 ? -18.856 0.260 10.373 1.00 92.88 101 GLU A C 1
ATOM 805 O O . GLU A 1 101 ? -18.678 1.378 10.862 1.00 92.88 101 GLU A O 1
ATOM 810 N N . VAL A 1 102 ? -18.054 -0.240 9.440 1.00 93.75 102 VAL A N 1
ATOM 811 C CA . VAL A 1 102 ? -16.899 0.451 8.884 1.00 93.75 102 VAL A CA 1
ATOM 812 C C . VAL A 1 102 ? -16.998 0.392 7.371 1.00 93.75 102 VAL A C 1
ATOM 814 O O . VAL A 1 102 ? -16.927 -0.678 6.763 1.00 93.75 102 VAL A O 1
ATOM 817 N N . GLU A 1 103 ? -17.127 1.563 6.758 1.00 93.69 103 GLU A N 1
ATOM 818 C CA . GLU A 1 103 ? -17.166 1.696 5.308 1.00 93.69 103 GLU A CA 1
ATOM 819 C C . GLU A 1 103 ? -15.766 1.926 4.736 1.00 93.69 103 GLU A C 1
ATOM 821 O O . GLU A 1 103 ? -15.009 2.789 5.186 1.00 93.69 103 GLU A O 1
ATOM 826 N N . VAL A 1 104 ? -15.424 1.165 3.700 1.00 93.69 104 VAL A N 1
ATOM 827 C CA . VAL A 1 104 ? -14.129 1.238 3.024 1.00 93.69 104 VAL A CA 1
ATOM 828 C C . VAL A 1 104 ? -14.343 1.495 1.544 1.00 93.69 104 VAL A C 1
ATOM 830 O O . VAL A 1 104 ? -14.985 0.706 0.859 1.00 93.69 104 VAL A O 1
ATOM 833 N N . ALA A 1 105 ? -13.759 2.570 1.022 1.00 92.88 105 ALA A N 1
ATOM 834 C CA . ALA A 1 105 ? -13.836 2.884 -0.401 1.00 92.88 105 ALA A CA 1
ATOM 835 C C . ALA A 1 105 ? -13.134 1.815 -1.261 1.00 92.88 105 ALA A C 1
ATOM 837 O O . ALA A 1 105 ? -12.015 1.385 -0.958 1.00 92.88 105 ALA A O 1
ATOM 838 N N . MET A 1 106 ? -13.745 1.445 -2.389 1.00 90.88 106 MET A N 1
ATOM 839 C CA . MET A 1 106 ? -13.194 0.442 -3.314 1.00 90.88 106 MET A CA 1
ATOM 840 C C . MET A 1 106 ? -11.825 0.847 -3.881 1.00 90.88 106 MET A C 1
ATOM 842 O O . MET A 1 106 ? -10.942 0.001 -4.053 1.00 90.88 106 MET A O 1
ATOM 846 N N . GLU A 1 107 ? -11.589 2.151 -4.065 1.00 89.62 107 GLU A N 1
ATOM 847 C CA . GLU A 1 107 ? -10.292 2.693 -4.492 1.00 89.62 107 GLU A CA 1
ATOM 848 C C . GLU A 1 107 ? -9.136 2.285 -3.565 1.00 89.62 107 GLU A C 1
ATOM 850 O O . GLU A 1 107 ? -8.023 2.034 -4.032 1.00 89.62 107 GLU A O 1
ATOM 855 N N . GLN A 1 108 ? -9.392 2.165 -2.258 1.00 90.25 108 GLN A N 1
ATOM 856 C CA . GLN A 1 108 ? -8.385 1.804 -1.259 1.00 90.25 108 GLN A CA 1
ATOM 857 C C . GLN A 1 108 ? -8.016 0.311 -1.317 1.00 90.25 108 GLN A C 1
ATOM 859 O O . GLN A 1 108 ? -6.884 -0.075 -0.998 1.00 90.25 108 GLN A O 1
ATOM 864 N N . LEU A 1 109 ? -8.938 -0.538 -1.779 1.00 89.56 109 LEU A N 1
ATOM 865 C CA . LEU A 1 109 ? -8.746 -1.985 -1.910 1.00 89.56 109 LEU A CA 1
ATOM 866 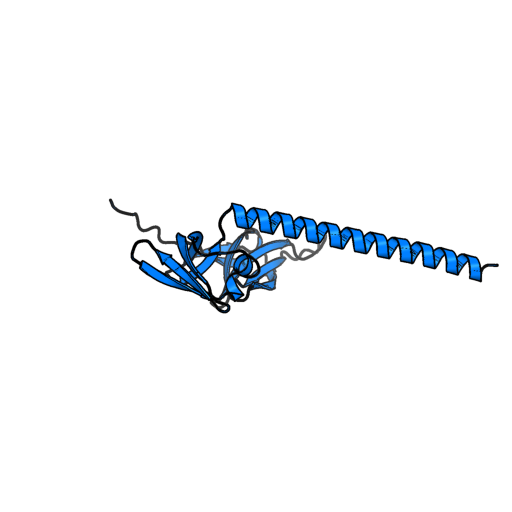C C . LEU A 1 109 ? -7.952 -2.331 -3.185 1.00 89.56 109 LEU A C 1
ATOM 868 O O . LEU A 1 109 ? -7.050 -3.184 -3.168 1.00 89.56 109 LEU A O 1
ATOM 872 N N . GLY A 1 110 ? -8.198 -1.607 -4.280 1.00 88.12 110 GLY A N 1
ATOM 873 C CA . GLY A 1 110 ? -7.665 -1.934 -5.605 1.00 88.12 110 GLY A CA 1
ATOM 874 C C . GLY A 1 110 ? -8.147 -3.314 -6.063 1.00 88.12 110 GLY A C 1
ATOM 875 O O . GLY A 1 110 ? -9.276 -3.690 -5.787 1.00 88.12 110 GLY A O 1
ATOM 876 N N . GLU A 1 111 ? -7.272 -4.109 -6.678 1.00 89.56 111 GLU A N 1
ATOM 877 C CA . GLU A 1 111 ? -7.620 -5.438 -7.225 1.00 89.56 111 GLU A CA 1
ATOM 878 C C . GLU A 1 111 ? -8.173 -6.428 -6.183 1.00 89.56 111 GLU A C 1
ATOM 880 O O . GLU A 1 111 ? -8.945 -7.322 -6.513 1.00 89.56 111 GLU A O 1
ATOM 885 N N . ALA A 1 112 ? -7.839 -6.255 -4.898 1.00 90.44 112 ALA A N 1
ATOM 886 C CA . ALA A 1 112 ? -8.443 -7.063 -3.838 1.00 90.44 112 ALA A CA 1
ATOM 887 C C . ALA A 1 112 ? -9.947 -6.791 -3.688 1.00 90.44 112 ALA A C 1
ATOM 889 O O . ALA A 1 112 ? -10.686 -7.690 -3.301 1.00 90.44 112 ALA A O 1
ATOM 890 N N . GLY A 1 113 ? -10.401 -5.579 -4.014 1.00 89.31 113 GLY A N 1
ATOM 891 C CA . GLY A 1 113 ? -11.813 -5.215 -3.996 1.00 89.31 113 GLY A CA 1
ATOM 892 C C . GLY A 1 113 ? -12.628 -6.037 -4.988 1.00 89.31 113 GLY A C 1
ATOM 893 O O . GLY A 1 113 ? -13.757 -6.385 -4.682 1.00 89.31 113 GLY A O 1
ATOM 894 N N . GLU A 1 114 ? -12.065 -6.432 -6.130 1.00 90.19 114 GLU A N 1
ATOM 895 C CA . GLU A 1 114 ? -12.767 -7.255 -7.125 1.00 90.19 114 GLU A CA 1
ATOM 896 C C . GLU A 1 114 ? -12.992 -8.685 -6.620 1.00 90.19 114 GLU A C 1
ATOM 898 O O . GLU A 1 114 ? -14.090 -9.221 -6.756 1.00 90.19 114 GLU A O 1
ATOM 903 N N . VAL A 1 115 ? -11.982 -9.263 -5.963 1.00 92.12 115 VAL A N 1
ATOM 904 C CA . VAL A 1 115 ? -11.991 -10.664 -5.509 1.00 92.12 115 VAL A CA 1
ATOM 905 C C . VAL A 1 115 ? -12.697 -10.847 -4.165 1.00 92.12 115 VAL A C 1
ATOM 907 O O . VAL A 1 115 ? -13.243 -11.914 -3.903 1.00 92.12 115 VAL A O 1
ATOM 910 N N . LEU A 1 116 ? -12.701 -9.828 -3.301 1.00 92.88 116 LEU A N 1
ATOM 911 C CA . LEU A 1 116 ? -13.388 -9.905 -2.015 1.00 92.88 116 LEU A CA 1
ATOM 912 C C . LEU A 1 116 ? -14.903 -10.075 -2.204 1.00 92.88 116 LEU A C 1
ATOM 914 O O . LEU A 1 116 ? -15.532 -9.430 -3.046 1.00 92.88 116 LEU A O 1
ATOM 918 N N . GLN A 1 117 ? -15.470 -10.938 -1.370 1.00 91.00 117 GLN A N 1
ATOM 919 C CA . GLN A 1 117 ? -16.870 -11.336 -1.323 1.00 91.00 117 GLN A CA 1
ATOM 920 C C . GLN A 1 117 ? -17.362 -11.278 0.125 1.00 91.00 117 GLN A C 1
ATOM 922 O O . GLN A 1 117 ? -16.565 -11.305 1.070 1.00 91.00 117 GLN A O 1
ATOM 927 N N . CYS A 1 118 ? -18.681 -11.205 0.282 1.00 91.81 118 CYS A N 1
ATOM 928 C CA . CYS A 1 118 ? -19.354 -11.246 1.575 1.00 91.81 118 CYS A CA 1
ATOM 929 C C . CYS A 1 118 ? -18.988 -12.530 2.340 1.00 91.81 118 CYS A C 1
ATOM 931 O O . CYS A 1 118 ? -18.843 -13.599 1.747 1.00 91.81 118 CYS A O 1
ATOM 933 N N . GLY A 1 119 ? -18.819 -12.425 3.657 1.00 91.12 119 GLY A N 1
ATOM 934 C CA . GLY A 1 119 ? -18.417 -13.532 4.528 1.00 91.12 119 GLY A CA 1
ATOM 935 C C . GLY A 1 119 ? -16.904 -13.748 4.651 1.00 91.12 119 GLY A C 1
ATOM 936 O O . GLY A 1 119 ? -16.468 -14.439 5.571 1.00 91.12 119 GLY A O 1
ATOM 937 N N . HIS A 1 120 ? -16.068 -13.139 3.802 1.00 94.75 120 HIS A N 1
ATOM 938 C CA . HIS A 1 120 ? -14.618 -13.188 4.004 1.00 94.75 120 HIS A CA 1
ATOM 939 C C . HIS A 1 120 ? -14.182 -12.346 5.204 1.00 94.75 120 HIS A C 1
ATOM 941 O O . HIS A 1 120 ? -14.606 -11.206 5.363 1.00 94.75 120 HIS A O 1
ATOM 947 N N . THR A 1 121 ? -13.271 -12.876 6.020 1.00 94.81 121 THR A N 1
ATOM 948 C CA . THR A 1 121 ? -12.664 -12.133 7.131 1.00 94.81 121 THR A CA 1
ATOM 949 C C . THR A 1 121 ? -11.427 -11.379 6.658 1.00 94.81 121 THR A C 1
ATOM 951 O O . THR A 1 121 ? -10.399 -11.978 6.336 1.00 94.81 121 THR A O 1
ATOM 954 N N . VAL A 1 122 ? -11.510 -10.054 6.630 1.00 95.50 122 VAL A N 1
ATOM 955 C CA . VAL A 1 122 ? -10.383 -9.168 6.319 1.00 95.50 122 VAL A CA 1
ATOM 956 C C . VAL A 1 122 ? -9.737 -8.672 7.607 1.00 95.50 122 VAL A C 1
ATOM 958 O O . VAL A 1 122 ? -10.346 -8.701 8.674 1.00 95.50 122 VAL A O 1
ATOM 961 N N . SER A 1 123 ? -8.502 -8.184 7.524 1.00 95.19 123 SER A N 1
ATOM 962 C CA . SER A 1 123 ? -7.908 -7.442 8.637 1.00 95.19 123 SER A CA 1
ATOM 963 C C . SER A 1 123 ? -7.801 -5.962 8.310 1.00 95.19 123 SER A C 1
ATOM 965 O O . SER A 1 123 ? -7.162 -5.582 7.329 1.00 95.19 123 SER A O 1
ATOM 967 N N . VAL A 1 124 ? -8.378 -5.132 9.164 1.00 94.69 124 VAL A N 1
ATOM 968 C CA . VAL A 1 124 ? -8.330 -3.677 9.096 1.00 94.69 124 VAL A CA 1
ATOM 969 C C . VAL A 1 124 ? -7.207 -3.179 9.997 1.00 94.69 124 VAL A C 1
ATOM 971 O O . VAL A 1 124 ? -7.054 -3.631 11.131 1.00 94.69 124 VAL A O 1
ATOM 974 N N . LEU A 1 125 ? -6.383 -2.285 9.462 1.00 94.19 125 LEU A N 1
ATOM 975 C CA . LEU A 1 125 ? -5.323 -1.601 10.185 1.00 94.19 125 LEU A CA 1
ATOM 976 C C . LEU A 1 125 ? -5.803 -0.213 10.596 1.00 94.19 125 LEU A C 1
ATOM 978 O O . LEU A 1 125 ? -6.197 0.566 9.725 1.00 94.19 125 LEU A O 1
ATOM 982 N N . TYR A 1 126 ? -5.713 0.091 11.887 1.00 93.25 126 TYR A N 1
ATOM 983 C CA . TYR A 1 126 ? -6.061 1.378 12.477 1.00 93.25 126 TYR A CA 1
ATOM 984 C C . TYR A 1 126 ? -4.833 2.085 13.044 1.00 93.25 126 TYR A C 1
ATOM 986 O O . TYR A 1 126 ? -3.910 1.443 13.535 1.00 93.25 126 TYR A O 1
ATOM 994 N N . HIS A 1 127 ? -4.828 3.412 12.998 1.00 92.69 127 HIS A N 1
ATOM 995 C CA . HIS A 1 127 ? -3.871 4.251 13.717 1.00 92.69 127 HIS A CA 1
ATOM 996 C C . HIS A 1 127 ? -4.634 5.411 14.355 1.00 92.69 127 HIS A C 1
ATOM 998 O O . HIS A 1 127 ? -5.275 6.188 13.645 1.00 92.69 127 HIS A O 1
ATOM 1004 N N . GLU A 1 128 ? -4.608 5.491 15.689 1.00 89.44 128 GLU A N 1
ATOM 1005 C CA . GLU A 1 128 ? -5.350 6.499 16.466 1.00 89.44 128 GLU A CA 1
ATOM 1006 C C . GLU A 1 128 ? -6.842 6.565 16.074 1.00 89.44 128 GLU A C 1
ATOM 1008 O O . GLU A 1 128 ? -7.401 7.634 15.845 1.00 89.44 128 GLU A O 1
ATOM 1013 N N . GLY A 1 129 ? -7.477 5.398 15.899 1.00 87.88 129 GLY A N 1
ATOM 1014 C CA . GLY A 1 129 ? -8.882 5.279 15.482 1.00 87.88 129 GLY A CA 1
ATOM 1015 C C . GLY A 1 129 ? -9.151 5.522 13.990 1.00 87.88 129 GLY A C 1
ATOM 1016 O O . GLY A 1 129 ? -10.258 5.279 13.521 1.00 87.88 129 GLY A O 1
ATOM 1017 N N . ASN A 1 130 ? -8.152 5.936 13.206 1.00 91.12 130 ASN A N 1
ATOM 1018 C CA . ASN A 1 130 ? -8.307 6.164 11.770 1.00 91.12 130 ASN A CA 1
ATOM 1019 C C . ASN A 1 130 ? -8.016 4.898 10.965 1.00 91.12 130 ASN A C 1
ATOM 1021 O O . ASN A 1 130 ? -6.998 4.239 11.189 1.00 91.12 130 ASN A O 1
ATOM 1025 N N . LEU A 1 131 ? -8.860 4.591 9.978 1.00 92.50 131 LEU A N 1
ATOM 1026 C CA . LEU A 1 131 ? -8.638 3.472 9.066 1.00 92.50 131 LEU A CA 1
ATOM 1027 C C . LEU A 1 131 ? -7.451 3.758 8.136 1.00 92.50 131 LEU A C 1
ATOM 1029 O O . LEU A 1 131 ? -7.468 4.682 7.323 1.00 92.50 131 LEU A O 1
ATOM 1033 N N . VAL A 1 132 ? -6.426 2.915 8.219 1.00 94.19 132 VAL A N 1
ATOM 1034 C CA . VAL A 1 132 ? -5.182 3.041 7.449 1.00 94.19 132 VAL A CA 1
ATOM 1035 C C . VAL A 1 132 ? -5.197 2.139 6.219 1.00 94.19 132 V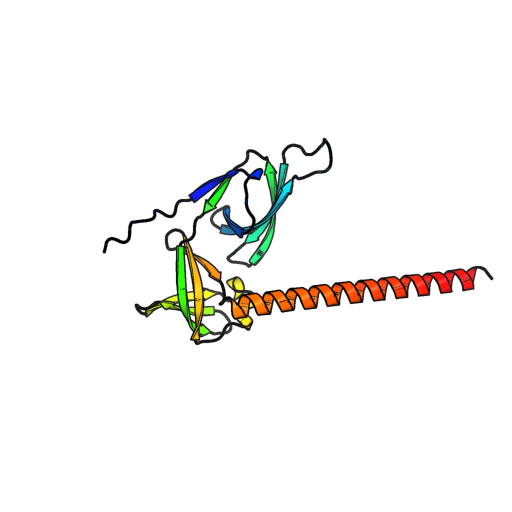AL A C 1
ATOM 1037 O O . VAL A 1 132 ? -4.907 2.575 5.101 1.00 94.19 132 VAL A O 1
ATOM 1040 N N . LYS A 1 133 ? -5.506 0.851 6.399 1.00 93.62 133 LYS A N 1
ATOM 1041 C CA . LYS A 1 133 ? -5.393 -0.154 5.331 1.00 93.62 133 LYS A CA 1
ATOM 1042 C C . LYS A 1 133 ? -6.243 -1.376 5.627 1.00 93.62 133 LYS A C 1
ATOM 1044 O O . LYS A 1 133 ? -6.223 -1.884 6.738 1.00 93.62 133 LYS A O 1
ATOM 1049 N N . VAL A 1 134 ? -6.872 -1.923 4.595 1.00 94.25 134 VAL A N 1
ATOM 1050 C CA . VAL A 1 134 ? -7.490 -3.250 4.653 1.00 94.25 134 VAL A CA 1
ATOM 1051 C C . VAL A 1 134 ? -6.564 -4.273 4.005 1.00 94.25 134 VAL A C 1
ATOM 1053 O O . VAL A 1 134 ? -5.992 -4.045 2.934 1.00 94.25 134 VAL A O 1
ATOM 1056 N N . VAL A 1 135 ? -6.381 -5.400 4.683 1.00 94.38 135 VAL A N 1
ATOM 1057 C CA . VAL A 1 135 ? -5.581 -6.535 4.235 1.00 94.38 135 VAL A CA 1
ATOM 1058 C C . VAL A 1 135 ? -6.528 -7.704 3.957 1.00 94.38 135 VAL A C 1
ATOM 1060 O O . VAL A 1 135 ? -7.232 -8.127 4.878 1.00 94.38 135 VAL A O 1
ATOM 1063 N N . PRO A 1 136 ? -6.564 -8.228 2.717 1.00 94.56 136 PRO A N 1
ATOM 1064 C CA . PRO A 1 136 ? -7.410 -9.367 2.381 1.00 94.56 136 PRO A CA 1
ATOM 1065 C C . PRO A 1 136 ? -6.966 -10.642 3.124 1.00 94.56 136 PRO A C 1
ATOM 1067 O O . PRO A 1 136 ? -5.830 -10.700 3.612 1.00 94.56 136 PRO A O 1
ATOM 1070 N N . PRO A 1 137 ? -7.826 -11.678 3.179 1.00 95.00 137 PRO A N 1
ATOM 1071 C CA . PRO A 1 137 ? -7.462 -12.984 3.713 1.00 95.00 137 PRO A CA 1
ATOM 1072 C C . PRO A 1 137 ? -6.193 -13.540 3.045 1.00 95.00 137 PRO A C 1
ATOM 1074 O O . PRO A 1 137 ? -5.997 -13.306 1.846 1.00 95.00 137 PRO A O 1
ATOM 1077 N N . PRO A 1 138 ? -5.364 -14.329 3.756 1.00 93.31 138 PRO A N 1
ATOM 1078 C CA . PRO A 1 138 ? -4.123 -14.885 3.210 1.00 93.31 138 PRO A CA 1
ATOM 1079 C C . PRO A 1 138 ? -4.318 -15.646 1.894 1.00 93.31 138 PRO A C 1
ATOM 1081 O O . PRO A 1 138 ? -3.567 -15.440 0.951 1.00 93.31 138 PRO A O 1
ATOM 1084 N N . GLN A 1 139 ? -5.387 -16.441 1.790 1.00 93.44 139 GLN A N 1
ATOM 1085 C CA . GLN A 1 139 ? -5.714 -17.219 0.589 1.00 93.44 139 GLN A CA 1
ATOM 1086 C C . GLN A 1 139 ? -5.902 -16.325 -0.649 1.00 93.44 139 GLN A C 1
ATOM 1088 O O . GLN A 1 139 ? -5.329 -16.587 -1.706 1.00 93.44 139 GLN A O 1
ATOM 1093 N N . ILE A 1 140 ? -6.655 -15.230 -0.501 1.00 93.94 140 ILE A N 1
ATOM 1094 C CA . ILE A 1 140 ? -6.897 -14.256 -1.574 1.00 93.94 140 ILE A CA 1
ATOM 1095 C C . ILE A 1 140 ? -5.620 -13.467 -1.875 1.00 93.94 140 ILE A C 1
ATOM 1097 O O . ILE A 1 140 ? -5.285 -13.237 -3.036 1.00 93.94 140 ILE A O 1
ATOM 1101 N N . ALA A 1 141 ? -4.881 -13.064 -0.838 1.00 92.69 141 ALA A N 1
ATOM 1102 C CA . ALA A 1 141 ? -3.619 -12.349 -0.995 1.00 92.69 141 ALA A CA 1
ATOM 1103 C C . ALA A 1 141 ? -2.591 -13.171 -1.792 1.00 92.69 141 ALA A C 1
ATOM 1105 O O . ALA A 1 141 ? -1.940 -12.637 -2.695 1.00 92.69 141 ALA A O 1
ATOM 1106 N N . ASP A 1 142 ? -2.483 -14.464 -1.490 1.00 94.75 142 ASP A N 1
ATOM 1107 C CA . ASP A 1 142 ? -1.580 -15.397 -2.159 1.00 94.75 142 ASP A CA 1
ATOM 1108 C C . ASP A 1 142 ? -2.003 -15.642 -3.607 1.00 94.75 142 ASP A C 1
ATOM 1110 O O . ASP A 1 142 ? -1.157 -15.595 -4.505 1.00 94.75 142 ASP A O 1
ATOM 1114 N N . GLN A 1 143 ? -3.301 -15.835 -3.859 1.00 94.12 143 GLN A N 1
ATOM 1115 C CA . GLN A 1 143 ? -3.841 -15.979 -5.211 1.00 94.12 143 GLN A CA 1
ATOM 1116 C C . GLN A 1 143 ? -3.516 -14.752 -6.072 1.00 94.12 143 GLN A C 1
ATOM 1118 O O . GLN A 1 143 ? -2.887 -14.885 -7.125 1.00 94.12 143 GLN A O 1
ATOM 1123 N N . LEU A 1 144 ? -3.834 -13.548 -5.582 1.00 93.81 144 LEU A N 1
ATOM 1124 C CA . LEU A 1 144 ? -3.503 -12.294 -6.261 1.00 93.81 144 LEU A CA 1
ATOM 1125 C C . LEU A 1 144 ? -1.999 -12.200 -6.535 1.00 93.81 144 LEU A C 1
ATOM 1127 O O . LEU A 1 144 ? -1.570 -11.863 -7.640 1.00 93.81 144 LEU A O 1
ATOM 1131 N N . GLN A 1 145 ? -1.164 -12.547 -5.552 1.00 92.56 145 GLN A N 1
ATOM 1132 C CA . GLN A 1 145 ? 0.284 -12.527 -5.723 1.00 92.56 145 GLN A CA 1
ATOM 1133 C C . GLN A 1 145 ? 0.758 -13.486 -6.824 1.00 92.56 145 GLN A C 1
ATOM 1135 O O . GLN A 1 145 ? 1.663 -13.140 -7.593 1.00 92.56 145 GLN A O 1
ATOM 1140 N N . GLN A 1 146 ? 0.186 -14.685 -6.909 1.00 93.81 146 GLN A N 1
ATOM 1141 C CA . GLN A 1 146 ? 0.500 -15.645 -7.964 1.00 93.81 146 GLN A CA 1
ATOM 1142 C C . GLN A 1 146 ? 0.080 -15.124 -9.337 1.00 93.81 146 GLN A C 1
ATOM 1144 O O . GLN A 1 146 ? 0.864 -15.224 -10.285 1.00 93.81 146 GLN A O 1
ATOM 1149 N N . ASP A 1 147 ? -1.093 -14.514 -9.445 1.00 94.38 147 ASP A N 1
ATOM 1150 C CA . ASP A 1 147 ? -1.603 -14.001 -10.713 1.00 94.38 147 ASP A CA 1
ATOM 1151 C C . ASP A 1 147 ? -0.771 -12.819 -11.220 1.00 94.38 147 ASP A C 1
ATOM 1153 O O . ASP A 1 147 ? -0.334 -12.834 -12.375 1.00 94.38 147 ASP A O 1
ATOM 1157 N N . PHE A 1 148 ? -0.360 -11.897 -10.342 1.00 92.31 148 PHE A N 1
ATOM 1158 C CA . PHE A 1 148 ? 0.625 -10.864 -10.689 1.00 92.31 148 PHE A CA 1
ATOM 1159 C C . PHE A 1 148 ? 1.941 -11.450 -11.206 1.00 92.31 148 PHE A C 1
ATOM 1161 O O . PHE A 1 148 ? 2.539 -10.940 -12.161 1.00 92.31 148 PHE A O 1
ATOM 1168 N N . ARG A 1 149 ? 2.431 -12.526 -10.575 1.00 93.25 149 ARG A N 1
ATOM 1169 C CA . ARG A 1 149 ? 3.662 -13.203 -11.011 1.00 93.25 149 ARG A CA 1
ATOM 1170 C C . ARG A 1 149 ? 3.478 -13.826 -12.396 1.00 93.25 149 ARG A C 1
ATOM 1172 O O . ARG A 1 149 ? 4.376 -13.675 -13.227 1.00 93.25 149 ARG A O 1
ATOM 1179 N N . LYS A 1 150 ? 2.343 -14.480 -12.667 1.00 94.94 150 LYS A N 1
ATOM 1180 C CA . LYS A 1 150 ? 2.015 -15.067 -13.980 1.00 94.94 150 LYS A CA 1
ATOM 1181 C C . LYS A 1 150 ? 1.923 -13.989 -15.060 1.00 94.94 150 LYS A C 1
ATOM 1183 O O . LYS A 1 150 ? 2.625 -14.085 -16.064 1.00 94.94 150 LYS A O 1
ATOM 1188 N N . GLN A 1 151 ? 1.155 -12.925 -14.820 1.00 93.69 151 GLN A N 1
ATOM 1189 C CA . GLN A 1 151 ? 1.010 -11.798 -15.747 1.00 93.69 151 GLN A CA 1
ATOM 1190 C C . GLN A 1 151 ? 2.363 -11.146 -16.059 1.00 93.69 151 GLN A C 1
ATOM 1192 O O . GLN A 1 151 ? 2.694 -10.894 -17.220 1.00 93.69 151 GLN A O 1
ATOM 1197 N N . ARG A 1 152 ? 3.203 -10.929 -15.036 1.00 93.06 152 ARG A N 1
ATOM 1198 C CA . ARG A 1 152 ? 4.550 -10.373 -15.224 1.00 93.06 152 ARG A CA 1
ATOM 1199 C C . ARG A 1 152 ? 5.435 -11.287 -16.073 1.00 93.06 152 ARG A C 1
ATOM 1201 O O . ARG A 1 152 ? 6.160 -10.783 -16.929 1.00 93.06 152 ARG A O 1
ATOM 1208 N N . ARG A 1 153 ? 5.389 -12.605 -15.850 1.00 93.25 153 ARG A N 1
ATOM 1209 C CA . ARG A 1 153 ? 6.128 -13.591 -16.658 1.00 93.25 153 ARG A CA 1
ATOM 1210 C C . ARG A 1 153 ? 5.657 -13.585 -18.112 1.00 93.25 153 ARG A C 1
ATOM 1212 O O . ARG A 1 153 ? 6.494 -13.472 -19.002 1.00 93.25 153 ARG A O 1
ATOM 1219 N N . ALA A 1 154 ? 4.345 -13.611 -18.346 1.00 94.81 154 ALA A N 1
ATOM 1220 C CA . ALA A 1 154 ? 3.762 -13.569 -19.686 1.00 94.81 154 ALA A CA 1
ATOM 1221 C C . ALA A 1 154 ? 4.175 -12.299 -20.452 1.00 94.81 154 ALA A C 1
ATOM 1223 O O . ALA A 1 154 ? 4.656 -12.379 -21.580 1.00 94.81 154 ALA A O 1
ATOM 1224 N N . LYS A 1 155 ? 4.101 -11.131 -19.798 1.00 95.12 155 LYS A N 1
ATOM 1225 C CA . LYS A 1 155 ? 4.515 -9.843 -20.379 1.00 95.12 155 LYS A CA 1
ATOM 1226 C C . LYS A 1 155 ? 6.010 -9.774 -20.705 1.00 95.12 155 LYS A C 1
ATOM 1228 O O . LYS A 1 155 ? 6.413 -9.087 -21.640 1.00 95.12 155 LYS A O 1
ATOM 1233 N N . LEU A 1 156 ? 6.862 -10.429 -19.916 1.00 93.94 156 LEU A N 1
ATOM 1234 C CA . LEU A 1 156 ? 8.295 -10.509 -20.215 1.00 93.94 156 LEU A CA 1
ATOM 1235 C C . LEU A 1 156 ? 8.567 -11.439 -21.403 1.00 93.94 156 LEU A C 1
ATOM 1237 O O . LEU A 1 156 ? 9.372 -11.083 -22.261 1.00 93.94 156 LEU A O 1
ATOM 1241 N N . ALA A 1 157 ? 7.875 -12.578 -21.477 1.00 94.69 157 ALA A N 1
ATOM 1242 C CA . ALA A 1 157 ? 8.002 -13.524 -22.580 1.00 94.69 157 ALA A CA 1
ATOM 1243 C C . ALA A 1 157 ? 7.555 -12.911 -23.918 1.00 94.69 157 ALA A C 1
ATOM 1245 O O . ALA A 1 157 ? 8.276 -13.029 -24.910 1.00 94.69 157 ALA A O 1
ATOM 1246 N N . SER A 1 158 ? 6.431 -12.183 -23.940 1.00 94.94 158 SER A N 1
ATOM 1247 C CA . SER A 1 158 ? 5.959 -11.500 -25.153 1.00 94.94 158 SER A CA 1
ATOM 1248 C C . SER A 1 158 ? 6.982 -10.477 -25.657 1.00 94.94 158 SER A C 1
ATOM 1250 O O . SER A 1 158 ? 7.383 -10.522 -26.816 1.00 94.94 158 SER A O 1
ATOM 1252 N N . ARG A 1 159 ? 7.530 -9.648 -24.757 1.00 93.62 159 ARG A N 1
ATOM 1253 C CA . ARG A 1 159 ? 8.587 -8.673 -25.081 1.00 93.62 159 ARG A CA 1
ATOM 1254 C C . ARG A 1 159 ? 9.859 -9.319 -25.628 1.00 93.62 159 ARG A C 1
ATOM 1256 O O . ARG A 1 159 ? 10.542 -8.722 -26.456 1.00 93.62 159 ARG A O 1
ATOM 1263 N N . GLN A 1 160 ? 10.231 -10.498 -25.130 1.00 93.94 160 GLN A N 1
ATOM 1264 C CA . GLN A 1 160 ? 11.399 -11.226 -25.633 1.00 93.94 160 GLN A CA 1
ATOM 1265 C C . GLN A 1 160 ? 11.153 -11.766 -27.043 1.00 93.94 160 GLN A C 1
ATOM 1267 O O . GLN A 1 160 ? 12.029 -11.621 -27.896 1.00 93.94 160 GLN A O 1
ATOM 1272 N N . LYS A 1 161 ? 9.962 -12.321 -27.298 1.00 95.12 161 LYS A N 1
ATOM 1273 C CA . LYS A 1 161 ? 9.554 -12.806 -28.621 1.00 95.12 161 LYS A CA 1
ATOM 1274 C C . LYS A 1 161 ? 9.529 -11.669 -29.646 1.00 95.12 161 LYS A C 1
ATOM 1276 O O . LYS A 1 161 ? 10.221 -11.759 -30.652 1.00 95.12 161 LYS A O 1
ATOM 1281 N N . GLU A 1 162 ? 8.870 -10.557 -29.322 1.00 94.38 162 GLU A N 1
ATOM 1282 C CA . GLU A 1 162 ? 8.832 -9.347 -30.160 1.00 94.38 162 GLU A CA 1
ATOM 1283 C C . GLU A 1 162 ? 10.241 -8.832 -30.497 1.00 94.38 162 GLU A C 1
ATOM 1285 O O . GLU A 1 162 ? 10.545 -8.497 -31.642 1.00 94.38 162 GLU A O 1
ATOM 1290 N N . ARG A 1 163 ? 11.146 -8.795 -29.507 1.00 92.56 163 ARG A N 1
ATOM 1291 C CA . ARG A 1 163 ? 12.542 -8.380 -29.721 1.00 92.56 163 ARG A CA 1
ATOM 1292 C C . ARG A 1 163 ? 13.314 -9.341 -30.620 1.00 92.56 163 ARG A C 1
ATOM 1294 O O . ARG A 1 163 ? 14.174 -8.880 -31.369 1.00 92.56 163 ARG A O 1
ATOM 1301 N N . LYS A 1 164 ? 13.056 -10.647 -30.521 1.00 94.31 164 LYS A N 1
ATOM 1302 C CA . LYS A 1 164 ? 13.698 -11.666 -31.359 1.00 94.31 164 LYS A CA 1
ATOM 1303 C C . LYS A 1 164 ? 13.215 -11.555 -32.806 1.00 94.31 164 LYS A C 1
ATOM 1305 O O . LYS A 1 164 ? 14.047 -11.411 -33.693 1.00 94.31 164 LYS A O 1
ATOM 1310 N N . GLU A 1 165 ? 11.906 -11.466 -33.017 1.00 94.69 165 GLU A N 1
ATOM 1311 C CA . GLU A 1 165 ? 11.308 -11.283 -34.345 1.00 94.69 165 GLU A CA 1
ATOM 1312 C C . GLU A 1 165 ? 11.787 -9.988 -35.018 1.00 94.69 165 GLU A C 1
ATOM 1314 O O . GLU A 1 165 ? 12.110 -9.978 -36.203 1.00 94.69 165 GLU A O 1
ATOM 1319 N N . LEU A 1 166 ? 11.897 -8.884 -34.267 1.00 93.88 166 LEU A N 1
ATOM 1320 C CA . LEU A 1 166 ? 12.443 -7.630 -34.795 1.00 93.88 166 LEU A CA 1
ATOM 1321 C C . LEU A 1 166 ? 13.909 -7.770 -35.230 1.00 93.88 166 LEU A C 1
ATOM 1323 O O . LEU A 1 166 ? 14.312 -7.168 -36.224 1.00 93.88 166 LEU A O 1
ATOM 1327 N N . ARG A 1 167 ? 14.719 -8.530 -34.482 1.00 91.69 167 ARG A N 1
ATOM 1328 C CA . ARG A 1 167 ? 16.125 -8.791 -34.831 1.00 91.69 167 ARG A CA 1
ATOM 1329 C C . ARG A 1 167 ? 16.235 -9.643 -36.089 1.00 91.69 167 ARG A C 1
ATOM 1331 O O . ARG A 1 167 ? 17.020 -9.295 -36.959 1.00 91.69 167 ARG A O 1
ATOM 1338 N N . GLU A 1 168 ? 15.423 -10.689 -36.198 1.00 93.00 168 GLU A N 1
ATOM 1339 C CA . GLU A 1 168 ? 15.375 -11.564 -37.375 1.00 93.00 168 GLU A CA 1
ATOM 1340 C C . GLU A 1 168 ? 14.935 -10.786 -38.624 1.00 93.00 168 GLU A C 1
ATOM 1342 O O . GLU A 1 168 ? 15.616 -10.828 -39.645 1.00 93.00 168 GLU A O 1
ATOM 1347 N N . LYS A 1 169 ? 13.889 -9.953 -38.521 1.00 93.25 169 LYS A N 1
ATOM 1348 C CA . LYS A 1 169 ? 13.457 -9.064 -39.618 1.00 93.25 169 LYS A CA 1
ATOM 1349 C C . LYS A 1 169 ? 14.538 -8.066 -40.042 1.00 93.25 169 LYS A C 1
ATOM 1351 O O . LYS A 1 169 ? 14.677 -7.769 -41.224 1.00 93.25 169 LYS A O 1
ATOM 1356 N N . ARG A 1 170 ? 15.299 -7.521 -39.085 1.00 88.94 170 ARG A N 1
ATOM 1357 C CA . ARG A 1 170 ? 16.415 -6.604 -39.374 1.00 88.94 170 ARG A CA 1
ATOM 1358 C C . ARG A 1 170 ? 17.594 -7.309 -40.038 1.00 88.94 170 ARG A C 1
ATOM 1360 O O . ARG A 1 170 ? 18.220 -6.693 -40.889 1.00 88.94 170 ARG A O 1
ATOM 1367 N N . ALA A 1 171 ? 17.881 -8.553 -39.657 1.00 89.12 171 ALA A N 1
ATOM 1368 C CA . ALA A 1 171 ? 18.906 -9.363 -40.309 1.00 89.12 171 ALA A CA 1
ATOM 1369 C C . ALA A 1 171 ? 18.524 -9.648 -41.771 1.00 89.12 171 ALA A C 1
ATOM 1371 O O . ALA A 1 171 ? 19.308 -9.342 -42.661 1.00 89.12 171 ALA A O 1
ATOM 1372 N N . HIS A 1 172 ? 17.280 -10.077 -42.023 1.00 86.31 172 HIS A N 1
ATOM 1373 C CA . HIS A 1 172 ? 16.785 -10.337 -43.381 1.00 86.31 172 HIS A CA 1
ATOM 1374 C C . HIS A 1 172 ? 16.843 -9.094 -44.290 1.00 86.31 172 HIS A C 1
ATOM 1376 O O . HIS A 1 172 ? 17.326 -9.162 -45.414 1.00 86.31 172 HIS A O 1
ATOM 1382 N N . MET A 1 173 ? 16.427 -7.919 -43.796 1.00 81.50 173 MET A N 1
ATOM 1383 C CA . MET A 1 173 ? 16.516 -6.666 -44.570 1.00 81.50 173 MET A CA 1
ATOM 1384 C C . MET A 1 173 ? 17.954 -6.187 -44.832 1.00 81.50 173 MET A C 1
ATOM 1386 O O . MET A 1 173 ? 18.167 -5.384 -45.739 1.00 81.50 173 MET A O 1
ATOM 1390 N N . ALA A 1 174 ? 18.924 -6.587 -44.006 1.00 82.56 174 ALA A N 1
ATOM 1391 C CA . ALA A 1 174 ? 20.327 -6.247 -44.221 1.00 82.56 174 ALA A CA 1
ATOM 1392 C C . ALA A 1 174 ? 20.957 -7.138 -45.302 1.00 82.56 174 ALA A C 1
ATOM 1394 O O . ALA A 1 174 ? 21.765 -6.647 -46.085 1.00 82.56 174 ALA A O 1
ATOM 1395 N N . GLU A 1 175 ? 20.546 -8.407 -45.375 1.00 78.50 175 GLU A N 1
ATOM 1396 C CA . GLU A 1 175 ? 20.970 -9.342 -46.422 1.00 78.50 175 GLU A CA 1
ATOM 1397 C C . GLU A 1 175 ? 20.409 -8.945 -47.799 1.00 78.50 175 GLU A C 1
ATOM 1399 O O . GLU A 1 175 ? 21.167 -8.882 -48.761 1.00 78.50 175 GLU A O 1
ATOM 1404 N N . GLU A 1 176 ? 19.134 -8.548 -47.894 1.00 73.50 176 GLU A N 1
ATOM 1405 C CA . GLU A 1 176 ? 18.517 -8.107 -49.163 1.00 73.50 176 GLU A CA 1
ATOM 1406 C C . GLU A 1 176 ? 19.065 -6.781 -49.722 1.00 73.50 176 GLU A C 1
ATOM 1408 O O . GLU A 1 176 ? 18.878 -6.491 -50.898 1.00 73.50 176 GLU A O 1
ATOM 1413 N N . LYS A 1 177 ? 19.716 -5.946 -48.901 1.00 68.50 177 LYS A N 1
ATOM 1414 C CA . LYS A 1 177 ? 20.318 -4.672 -49.347 1.00 68.50 177 LYS A CA 1
ATOM 1415 C C . LYS A 1 177 ? 21.809 -4.775 -49.678 1.00 68.50 177 LYS A C 1
ATOM 1417 O O . LYS A 1 177 ? 22.382 -3.790 -50.139 1.00 68.50 177 LYS A O 1
ATOM 1422 N N . GLY A 1 178 ? 22.438 -5.909 -49.367 1.00 59.06 178 GLY A N 1
ATOM 1423 C CA . GLY A 1 178 ? 23.867 -6.152 -49.573 1.00 59.06 178 GLY A CA 1
ATOM 1424 C C . GLY A 1 178 ? 24.204 -7.019 -50.790 1.00 59.06 178 GLY A C 1
ATOM 1425 O O . GLY A 1 178 ? 25.391 -7.184 -51.069 1.00 59.06 178 GLY A O 1
ATOM 1426 N N . GLY A 1 179 ? 23.198 -7.573 -51.476 1.00 49.09 179 GLY A N 1
ATOM 1427 C CA . GLY A 1 179 ? 23.320 -8.271 -52.764 1.00 49.09 179 GLY A CA 1
ATOM 1428 C C . GLY A 1 179 ? 22.804 -7.420 -53.913 1.00 49.09 179 GLY A C 1
ATOM 1429 O O . GLY A 1 179 ? 23.354 -7.573 -55.024 1.00 49.09 179 GLY A O 1
#

Radius of gyration: 22.73 Å; chains: 1; bounding box: 54×33×85 Å